Protein AF-A0A7C8DLQ2-F1 (afdb_monomer_lite)

Radius of gyration: 14.31 Å; chains: 1; bounding box: 36×26×44 Å

Foldseek 3Di:
DPCLCPVLLVVVLVVVLVCLVVQCCPDPPLHNDPLLSVLLVVLQCQQPVVCSVPVCSLVVLVVVLVVCVVCVVVDDDHSSPNSSSNNSVSSNVSVVVSVCVVPPD

Secondary structure (DSSP, 8-state):
---TT-HHHHHHHHHHHHHGGGGGGPPTTTTT-HHHHHHHHHHHHHHHTGGGT-GGGHHHHHHHHHHHHHHHTTS---HHHHHHHHHHHHHHHHHHHHHHHHHT-

Sequence (105 aa):
MPRLFDWDLGTPFVGLVVASVLLHFAPEPAGGSTELIVGANVGMLLAFLPQLVFYVWFVPVILFWIFQSMYAWKHNFPAFRVGTWIGLGAVSGLFIGGLFAHFIL

Structure (mmCIF, N/CA/C/O backbone):
data_AF-A0A7C8DLQ2-F1
#
_entry.id   AF-A0A7C8DLQ2-F1
#
loop_
_atom_site.group_PDB
_atom_site.id
_atom_site.type_symbol
_atom_site.label_atom_id
_atom_site.label_alt_id
_atom_site.label_comp_id
_atom_site.label_asym_id
_at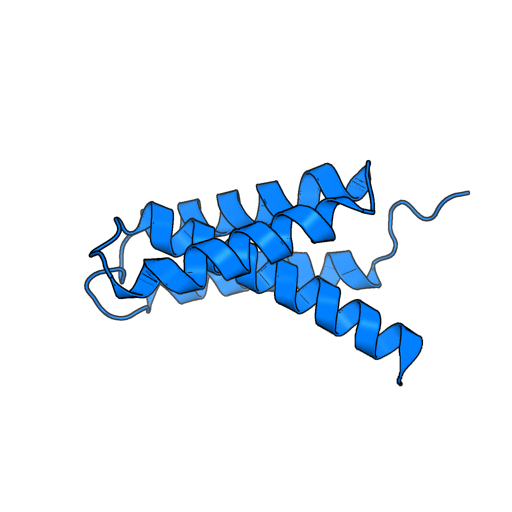om_site.label_entity_id
_atom_site.label_seq_id
_atom_site.pdbx_PDB_ins_code
_atom_site.Cartn_x
_atom_site.Cartn_y
_atom_site.Cartn_z
_atom_site.occupancy
_atom_site.B_iso_or_equiv
_atom_site.auth_seq_id
_atom_site.auth_comp_id
_atom_site.auth_asym_id
_atom_site.auth_atom_id
_atom_site.pdbx_PDB_model_num
ATOM 1 N N . MET A 1 1 ? 10.434 -7.530 -25.142 1.00 35.41 1 MET A N 1
ATOM 2 C CA . MET A 1 1 ? 9.065 -7.370 -24.601 1.00 35.41 1 MET A CA 1
ATOM 3 C C . MET A 1 1 ? 9.200 -6.724 -23.233 1.00 35.41 1 MET A C 1
ATOM 5 O O . MET A 1 1 ? 10.035 -7.217 -22.480 1.00 35.41 1 MET A O 1
ATOM 9 N N . PRO A 1 2 ? 8.499 -5.621 -22.921 1.00 41.09 2 PRO A N 1
ATOM 10 C CA . PRO A 1 2 ? 8.563 -5.056 -21.580 1.00 41.09 2 PRO A CA 1
ATOM 11 C C . PRO A 1 2 ? 7.974 -6.094 -20.623 1.00 41.09 2 PRO A C 1
ATOM 13 O O . PRO A 1 2 ? 6.896 -6.632 -20.884 1.00 41.09 2 PRO A O 1
ATOM 16 N N . ARG A 1 3 ? 8.726 -6.452 -19.580 1.00 51.19 3 ARG A N 1
ATOM 17 C CA . ARG A 1 3 ? 8.336 -7.455 -18.589 1.00 51.19 3 ARG A CA 1
ATOM 18 C C . ARG A 1 3 ? 7.220 -6.878 -17.715 1.00 51.19 3 ARG A C 1
ATOM 20 O O . ARG A 1 3 ? 7.447 -6.396 -16.621 1.00 51.19 3 ARG A O 1
ATOM 27 N N . LEU A 1 4 ? 5.988 -6.931 -18.214 1.00 49.47 4 LEU A N 1
ATOM 28 C CA . LEU A 1 4 ? 4.766 -6.586 -17.470 1.00 49.47 4 LEU A CA 1
ATOM 29 C C . LEU A 1 4 ? 4.497 -7.532 -16.281 1.00 49.47 4 LEU A C 1
ATOM 31 O O . LEU A 1 4 ? 3.529 -7.348 -15.552 1.00 49.47 4 LEU A O 1
ATOM 35 N N . PHE A 1 5 ? 5.344 -8.547 -16.102 1.00 50.06 5 PHE A N 1
ATOM 36 C CA . PHE A 1 5 ? 5.229 -9.590 -15.095 1.00 50.06 5 PHE A CA 1
ATOM 37 C C . PHE A 1 5 ? 6.611 -9.904 -14.501 1.00 50.06 5 PHE A C 1
ATOM 39 O O . PHE A 1 5 ? 7.063 -11.049 -14.507 1.00 50.06 5 PHE A O 1
ATOM 46 N N . ASP A 1 6 ? 7.328 -8.880 -14.037 1.00 58.19 6 ASP A N 1
ATOM 47 C CA . ASP A 1 6 ? 8.439 -9.119 -13.116 1.00 58.19 6 ASP A CA 1
ATOM 48 C C . ASP A 1 6 ? 7.825 -9.613 -11.798 1.00 58.19 6 ASP A C 1
ATOM 50 O O . ASP A 1 6 ? 7.265 -8.853 -11.004 1.00 58.19 6 ASP A O 1
ATOM 54 N N . TRP A 1 7 ? 7.856 -10.937 -11.618 1.00 60.47 7 TRP A N 1
ATOM 55 C CA . TRP A 1 7 ? 7.339 -11.618 -10.432 1.00 60.47 7 TRP A CA 1
ATOM 56 C C . TRP A 1 7 ? 7.934 -11.046 -9.141 1.00 60.47 7 TRP A C 1
ATOM 58 O O . TRP A 1 7 ? 7.261 -11.093 -8.122 1.00 60.47 7 TRP A O 1
ATOM 68 N N . ASP A 1 8 ? 9.107 -10.413 -9.201 1.00 69.38 8 ASP A N 1
ATOM 69 C CA . ASP A 1 8 ? 9.825 -9.806 -8.077 1.00 69.38 8 ASP A CA 1
ATOM 70 C C . ASP A 1 8 ? 8.979 -8.866 -7.200 1.00 69.38 8 ASP A C 1
ATOM 72 O O . ASP A 1 8 ? 9.162 -8.852 -5.984 1.00 69.38 8 ASP A O 1
ATOM 76 N N . LEU A 1 9 ? 8.020 -8.120 -7.769 1.00 71.12 9 LEU A N 1
ATOM 77 C CA . LEU A 1 9 ? 7.075 -7.304 -6.985 1.00 71.12 9 LEU A CA 1
ATOM 78 C C . LEU A 1 9 ? 5.695 -7.950 -6.804 1.00 71.12 9 LEU A C 1
ATOM 80 O O . LEU A 1 9 ? 4.995 -7.649 -5.835 1.00 71.12 9 LEU A O 1
ATOM 84 N N . GLY A 1 10 ? 5.299 -8.845 -7.709 1.00 78.25 10 GLY A N 1
ATOM 85 C CA . GLY A 1 10 ? 4.003 -9.521 -7.659 1.00 78.25 10 GLY A CA 1
ATOM 86 C C . GLY A 1 10 ? 3.891 -10.514 -6.500 1.00 78.25 10 GLY A C 1
ATOM 87 O O . GLY A 1 10 ? 2.892 -10.502 -5.780 1.00 78.25 10 GLY A O 1
ATOM 88 N N . THR A 1 11 ? 4.914 -11.343 -6.268 1.00 82.44 11 THR A N 1
ATOM 89 C CA . THR A 1 11 ? 4.937 -12.298 -5.142 1.00 82.44 11 THR A CA 1
ATOM 90 C C . THR A 1 11 ? 4.822 -11.619 -3.779 1.00 82.44 11 THR A C 1
ATOM 92 O O . THR A 1 11 ? 3.946 -12.022 -3.007 1.00 82.44 11 THR A O 1
ATOM 95 N N . PRO A 1 12 ? 5.629 -10.592 -3.444 1.00 84.75 12 PRO A N 1
ATOM 96 C CA . PRO A 1 12 ? 5.488 -9.920 -2.158 1.00 84.75 12 PRO A CA 1
ATOM 97 C C . PRO A 1 12 ? 4.156 -9.169 -2.044 1.00 84.75 12 PRO A C 1
ATOM 99 O O . PRO A 1 12 ? 3.594 -9.126 -0.954 1.00 84.75 12 PRO A O 1
ATOM 102 N N . PHE A 1 13 ? 3.585 -8.660 -3.144 1.00 86.62 13 PHE A N 1
ATOM 103 C CA . PHE A 1 13 ? 2.262 -8.029 -3.120 1.00 86.62 13 PHE A CA 1
ATOM 104 C C . PHE A 1 13 ? 1.154 -9.026 -2.760 1.00 86.62 13 PHE A C 1
ATOM 106 O O . PHE A 1 13 ? 0.338 -8.755 -1.880 1.00 86.62 13 PHE A O 1
ATOM 113 N N . VAL A 1 14 ? 1.148 -10.210 -3.380 1.00 87.12 14 VAL A N 1
ATOM 114 C CA . VAL A 1 14 ? 0.216 -11.290 -3.013 1.00 87.12 14 VAL A CA 1
ATOM 115 C C . VAL A 1 14 ? 0.427 -11.706 -1.556 1.00 87.12 14 VAL A C 1
ATOM 117 O O . VAL A 1 14 ? -0.545 -11.896 -0.826 1.00 87.12 14 VAL A O 1
ATOM 120 N N . GLY A 1 15 ? 1.682 -11.769 -1.103 1.00 87.56 15 GLY A N 1
ATOM 121 C CA . GLY A 1 15 ? 2.020 -11.993 0.303 1.00 87.56 15 GLY A CA 1
ATOM 122 C C . GLY A 1 15 ? 1.389 -10.956 1.238 1.00 87.56 15 GLY A C 1
ATOM 123 O O . GLY A 1 15 ? 0.807 -11.333 2.252 1.00 87.56 15 GLY A O 1
ATOM 124 N N . LEU A 1 16 ? 1.426 -9.669 0.879 1.00 88.06 16 LEU A N 1
ATOM 125 C CA . LEU A 1 16 ? 0.780 -8.593 1.640 1.00 88.06 16 LEU A CA 1
ATOM 126 C C . LEU A 1 16 ? -0.749 -8.705 1.642 1.00 88.06 16 LEU A C 1
ATOM 1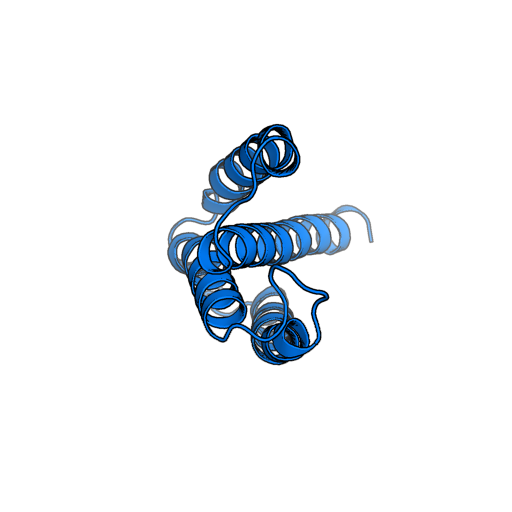28 O O . LEU A 1 16 ? -1.370 -8.488 2.681 1.00 88.06 16 LEU A O 1
ATOM 132 N N . VAL A 1 17 ? -1.363 -9.085 0.519 1.00 88.06 17 VAL A N 1
ATOM 133 C CA . VAL A 1 17 ? -2.814 -9.331 0.442 1.00 88.06 17 VAL A CA 1
ATOM 134 C C . VAL A 1 17 ? -3.223 -10.454 1.393 1.00 88.06 17 VAL A C 1
ATOM 136 O O . VAL A 1 17 ? -4.169 -10.286 2.162 1.00 88.06 17 VAL A O 1
ATOM 139 N N . VAL A 1 18 ? -2.480 -11.563 1.424 1.00 88.69 18 VAL A N 1
ATOM 140 C CA . VAL A 1 18 ? -2.738 -12.662 2.370 1.00 88.69 18 VAL A CA 1
ATOM 141 C C . VAL A 1 18 ? -2.483 -12.211 3.812 1.00 88.69 18 VAL A C 1
ATOM 143 O O . VAL A 1 18 ? -3.310 -12.453 4.691 1.00 88.69 18 VAL A O 1
ATOM 146 N N . ALA A 1 19 ? -1.385 -11.495 4.060 1.00 87.38 19 ALA A N 1
ATOM 147 C CA . ALA A 1 19 ? -1.048 -10.970 5.381 1.00 87.38 19 ALA A CA 1
ATOM 148 C C . ALA A 1 19 ? -2.064 -9.936 5.889 1.00 87.38 19 ALA A C 1
ATOM 150 O O . ALA A 1 19 ? -2.222 -9.793 7.099 1.00 87.38 19 ALA A O 1
ATOM 151 N N . SER A 1 20 ? -2.805 -9.257 5.005 1.00 84.81 20 SER A N 1
ATOM 152 C CA . SER A 1 20 ? -3.847 -8.301 5.400 1.00 84.81 20 SER A CA 1
ATOM 153 C C . SER A 1 20 ? -4.947 -8.935 6.252 1.00 84.81 20 SER A C 1
ATOM 155 O O . SER A 1 20 ? -5.547 -8.249 7.073 1.00 84.81 20 SER A O 1
ATOM 157 N N . VAL A 1 21 ? -5.163 -10.251 6.144 1.00 83.75 21 VAL A N 1
ATOM 158 C CA . VAL A 1 21 ? -6.102 -10.996 6.999 1.00 83.75 21 VAL A CA 1
ATOM 159 C C . VAL A 1 21 ? -5.674 -10.951 8.470 1.00 83.75 21 VAL A C 1
ATOM 161 O O . VAL A 1 21 ? -6.525 -10.916 9.357 1.00 83.75 21 VAL A O 1
ATOM 164 N N . LEU A 1 22 ? -4.368 -10.860 8.751 1.00 83.88 22 LEU A N 1
ATOM 165 C CA . LEU A 1 22 ? -3.846 -10.732 10.116 1.00 83.88 22 LEU A CA 1
ATOM 166 C C . LEU A 1 22 ? -4.248 -9.410 10.778 1.00 83.88 22 LEU A C 1
ATOM 168 O O . LEU A 1 22 ? -4.255 -9.334 12.005 1.00 83.88 22 LEU A O 1
ATOM 172 N N . LEU A 1 23 ? -4.649 -8.395 10.001 1.00 81.94 23 LEU A N 1
ATOM 173 C CA . LEU A 1 23 ? -5.189 -7.148 10.548 1.00 81.94 23 LEU A CA 1
ATOM 174 C C . LEU A 1 23 ? -6.488 -7.377 11.330 1.00 81.94 23 LEU A C 1
ATOM 176 O O . LEU A 1 23 ? -6.841 -6.541 12.154 1.00 81.94 23 LEU A O 1
ATOM 180 N N . HIS A 1 24 ? -7.163 -8.518 11.156 1.00 78.12 24 HIS A N 1
ATOM 181 C CA . HIS A 1 24 ? -8.281 -8.899 12.020 1.00 78.12 24 HIS A CA 1
ATOM 182 C C . HIS A 1 24 ? -7.885 -8.950 13.506 1.00 78.12 24 HIS A C 1
ATOM 184 O O . HIS A 1 24 ? -8.680 -8.576 14.364 1.00 78.12 24 HIS A O 1
ATOM 190 N N . PHE A 1 25 ? -6.642 -9.346 13.801 1.00 80.19 25 PHE A N 1
ATOM 191 C CA . PHE A 1 25 ? -6.087 -9.420 15.156 1.00 80.19 25 PHE A CA 1
ATOM 192 C C . PHE A 1 25 ? -5.478 -8.098 15.645 1.00 80.19 25 PHE A C 1
ATOM 194 O O . PHE A 1 25 ? -4.823 -8.075 16.688 1.00 80.19 25 PHE A O 1
ATOM 201 N N . ALA A 1 26 ? -5.640 -6.999 14.901 1.00 78.12 26 ALA A N 1
ATOM 202 C CA . ALA A 1 26 ? -5.186 -5.692 15.358 1.00 78.12 26 ALA A CA 1
ATOM 203 C C . ALA A 1 26 ? -5.895 -5.291 16.673 1.00 78.12 26 ALA A C 1
ATOM 205 O O . ALA A 1 26 ? -7.027 -5.712 16.908 1.00 78.12 26 ALA A O 1
ATOM 206 N N . PRO A 1 27 ? -5.256 -4.490 17.543 1.00 71.19 27 PRO A N 1
ATOM 207 C CA . PRO A 1 27 ? -5.875 -4.008 18.776 1.00 71.19 27 PRO A CA 1
ATOM 208 C C . PRO A 1 27 ? -7.024 -3.018 18.509 1.00 71.19 27 PRO A C 1
ATOM 210 O O . PRO A 1 27 ? -7.014 -2.261 17.531 1.00 71.19 27 PRO A O 1
ATOM 213 N N . GLU A 1 28 ? -8.024 -3.003 19.394 1.00 64.38 28 GLU A N 1
ATOM 214 C CA . GLU A 1 28 ? -9.091 -1.992 19.402 1.00 64.38 28 GLU A CA 1
ATOM 215 C C . GLU A 1 28 ? -8.499 -0.574 19.546 1.00 64.38 28 GLU A C 1
ATOM 217 O O . GLU A 1 28 ? -7.478 -0.409 20.221 1.00 64.38 28 GLU A O 1
ATOM 222 N N . PRO A 1 29 ? -9.084 0.467 18.916 1.00 65.12 29 PRO A N 1
ATOM 223 C CA . PRO A 1 29 ? -10.435 0.547 18.334 1.00 65.12 29 PRO A CA 1
ATOM 224 C C . PRO A 1 29 ? -10.547 0.194 16.837 1.00 65.12 29 PRO A C 1
ATOM 226 O O . PRO A 1 29 ? -11.647 0.209 16.293 1.00 65.12 29 PRO A O 1
ATOM 229 N N . ALA A 1 30 ? -9.434 -0.095 16.153 1.00 62.81 30 ALA A N 1
ATOM 230 C CA . ALA A 1 30 ? -9.435 -0.482 14.733 1.00 62.81 30 ALA A CA 1
ATOM 231 C C . ALA A 1 30 ? -9.515 -2.010 14.521 1.00 62.81 30 ALA A C 1
ATOM 233 O O . ALA A 1 30 ? -9.870 -2.465 13.433 1.00 62.81 30 ALA A O 1
ATOM 234 N N . GLY A 1 31 ? -9.182 -2.778 15.561 1.00 59.69 31 GLY A N 1
ATOM 235 C CA . GLY A 1 31 ? -9.224 -4.237 15.620 1.00 59.69 31 GLY A CA 1
ATOM 236 C C . GLY A 1 31 ? -10.587 -4.872 15.372 1.00 59.69 31 GLY A C 1
ATOM 237 O O . GLY A 1 31 ? -11.620 -4.274 15.655 1.00 59.69 31 GLY A O 1
ATOM 238 N N . GLY A 1 32 ? -10.597 -6.093 14.828 1.00 64.81 32 GLY A N 1
ATOM 239 C CA . GLY A 1 32 ? -11.808 -6.900 14.621 1.00 64.81 32 GLY A CA 1
ATOM 240 C C . GLY A 1 32 ? -12.736 -6.446 13.486 1.00 64.81 32 GLY A C 1
ATOM 241 O O . GLY A 1 32 ? -13.558 -7.236 13.021 1.00 64.81 32 GLY A O 1
ATOM 242 N N . SER A 1 33 ? -12.594 -5.218 12.979 1.00 72.06 33 SER A N 1
ATOM 243 C CA . SER A 1 33 ? -13.440 -4.700 11.903 1.00 72.06 33 SER A CA 1
ATOM 244 C C . SER A 1 33 ? -12.987 -5.195 10.530 1.00 72.06 33 SER A C 1
ATOM 246 O O . SER A 1 33 ? -11.874 -4.914 10.079 1.00 72.06 33 SER A O 1
ATOM 248 N N . THR A 1 34 ? -13.882 -5.868 9.804 1.00 80.44 34 THR A N 1
ATOM 249 C CA . THR A 1 34 ? -13.686 -6.220 8.387 1.00 80.44 34 THR A CA 1
ATOM 250 C C . THR A 1 34 ? -13.378 -4.985 7.532 1.00 80.44 34 THR A C 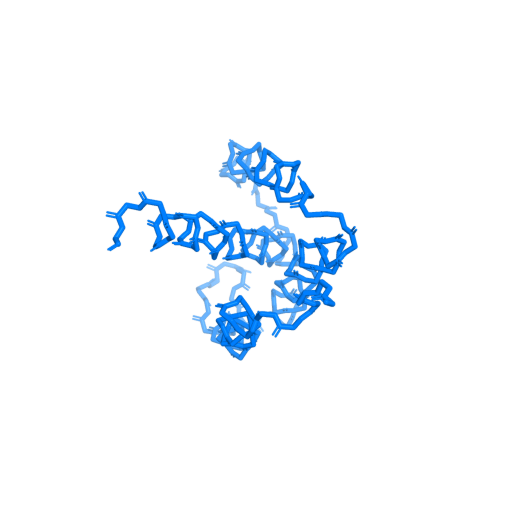1
ATOM 252 O O . THR A 1 34 ? -12.666 -5.087 6.534 1.00 80.44 34 THR A O 1
ATOM 255 N N . GLU A 1 35 ? -13.830 -3.795 7.945 1.00 83.81 35 GLU A N 1
ATOM 256 C CA . GLU A 1 35 ? -13.526 -2.534 7.263 1.00 83.81 35 GLU A CA 1
ATOM 257 C C . GLU A 1 35 ? -12.027 -2.221 7.237 1.00 83.81 35 GLU A C 1
ATOM 259 O O . GLU A 1 35 ? -11.558 -1.622 6.272 1.00 83.81 35 GLU A O 1
ATOM 264 N N . LEU A 1 36 ? -11.263 -2.649 8.250 1.00 85.88 36 LEU A N 1
ATOM 265 C CA . LEU A 1 36 ? -9.810 -2.474 8.294 1.00 85.88 36 LEU A CA 1
ATOM 266 C C . LEU A 1 36 ? -9.129 -3.269 7.172 1.00 85.88 36 LEU A C 1
ATOM 268 O O . LEU A 1 36 ? -8.276 -2.743 6.459 1.00 85.88 36 LEU A O 1
ATOM 272 N N . ILE A 1 37 ? -9.549 -4.521 6.980 1.00 88.00 37 ILE A N 1
ATOM 273 C CA . ILE A 1 37 ? -9.023 -5.419 5.942 1.00 88.00 37 ILE A CA 1
ATOM 274 C C . ILE A 1 37 ? -9.435 -4.916 4.558 1.00 88.00 37 ILE A C 1
ATOM 276 O O . ILE A 1 37 ? -8.614 -4.864 3.642 1.00 88.00 37 ILE A O 1
ATOM 280 N N . VAL A 1 38 ? -10.698 -4.513 4.398 1.00 89.31 38 VAL A N 1
ATOM 281 C CA . VAL A 1 38 ? -11.202 -3.961 3.133 1.00 89.31 38 VAL A CA 1
ATOM 282 C C . VAL A 1 38 ? -10.471 -2.663 2.796 1.00 89.31 38 VAL A C 1
ATOM 284 O O . VAL A 1 38 ? -9.997 -2.512 1.673 1.00 89.31 38 VAL A O 1
ATOM 287 N N . GLY A 1 39 ? -10.293 -1.764 3.767 1.00 89.94 39 GLY A N 1
ATOM 288 C CA . GLY A 1 39 ? -9.510 -0.541 3.605 1.00 89.94 39 GLY A CA 1
ATOM 289 C C . GLY A 1 39 ? -8.072 -0.834 3.191 1.00 89.94 39 GLY A C 1
ATOM 290 O O . GLY A 1 39 ? -7.583 -0.254 2.225 1.00 89.94 39 GLY A O 1
ATOM 291 N N . ALA A 1 40 ? -7.411 -1.789 3.852 1.00 90.69 40 ALA A N 1
ATOM 292 C CA . ALA A 1 40 ? -6.050 -2.194 3.508 1.00 90.69 40 ALA A CA 1
ATOM 293 C C . ALA A 1 40 ? -5.948 -2.706 2.075 1.00 90.69 40 ALA A C 1
ATOM 295 O O . ALA A 1 40 ? -5.105 -2.227 1.320 1.00 90.69 40 ALA A O 1
ATOM 296 N N . ASN A 1 41 ? -6.842 -3.600 1.659 1.00 91.50 41 ASN A N 1
ATOM 297 C CA . ASN A 1 41 ? -6.852 -4.105 0.288 1.00 91.50 41 ASN A CA 1
ATOM 298 C C . ASN A 1 41 ? -7.142 -3.004 -0.739 1.00 91.50 41 ASN A C 1
ATOM 300 O O . ASN A 1 41 ? -6.463 -2.936 -1.761 1.00 91.50 41 ASN A O 1
ATOM 304 N N . VAL A 1 42 ? -8.071 -2.088 -0.455 1.00 93.00 42 VAL A N 1
ATOM 305 C CA . VAL A 1 42 ? -8.340 -0.927 -1.319 1.00 93.00 42 VAL A CA 1
ATOM 306 C C . VAL A 1 42 ? -7.108 -0.025 -1.432 1.00 93.00 42 VAL A C 1
ATOM 308 O O . VAL A 1 42 ? -6.738 0.361 -2.539 1.00 93.00 42 VAL A O 1
ATOM 311 N N . GLY A 1 43 ? -6.434 0.275 -0.318 1.00 91.44 43 GLY A N 1
ATOM 312 C CA . GLY A 1 43 ? -5.196 1.058 -0.310 1.00 91.44 43 GLY A CA 1
ATOM 313 C C . GLY A 1 43 ? -4.076 0.388 -1.102 1.00 91.44 43 GLY A C 1
ATOM 314 O O . GLY A 1 43 ? -3.415 1.041 -1.909 1.00 91.44 43 GLY A O 1
ATOM 315 N N . MET A 1 44 ? -3.912 -0.926 -0.938 1.00 92.75 44 MET A N 1
ATOM 316 C CA . MET A 1 44 ? -2.931 -1.714 -1.685 1.00 92.75 44 MET A CA 1
ATOM 317 C C . MET A 1 44 ? -3.219 -1.707 -3.191 1.00 92.75 44 MET A C 1
ATOM 319 O O . MET A 1 44 ? -2.314 -1.457 -3.983 1.00 92.75 44 MET A O 1
ATOM 323 N N . LEU A 1 45 ? -4.472 -1.921 -3.603 1.00 91.69 45 LEU A N 1
ATOM 324 C CA . LEU A 1 45 ? -4.865 -1.912 -5.017 1.00 91.69 45 LEU A CA 1
ATOM 325 C C . LEU A 1 45 ? -4.717 -0.525 -5.652 1.00 91.69 45 LEU A C 1
ATOM 327 O O . LEU A 1 45 ? -4.244 -0.427 -6.781 1.00 91.69 45 LEU A O 1
ATOM 331 N N . LEU A 1 46 ? -5.063 0.548 -4.935 1.00 91.38 46 LEU A N 1
ATOM 332 C CA . LEU A 1 46 ? -4.874 1.926 -5.408 1.00 91.38 46 LEU A CA 1
ATOM 333 C C . LEU A 1 46 ? -3.397 2.288 -5.592 1.00 91.38 46 LEU A C 1
ATOM 335 O O . LEU A 1 46 ? -3.054 3.041 -6.504 1.00 91.38 46 LEU A O 1
ATOM 339 N N . ALA A 1 47 ? -2.521 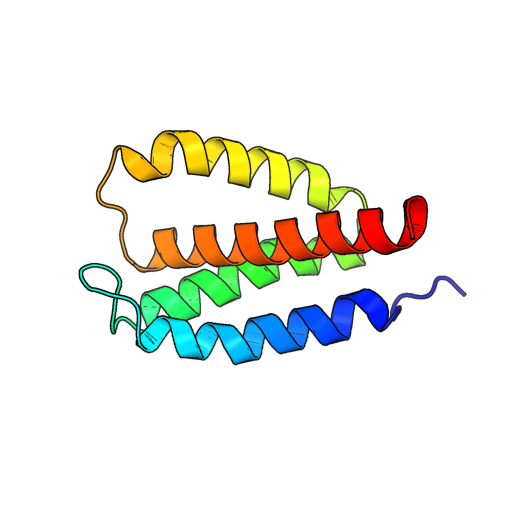1.758 -4.738 1.00 88.88 47 ALA A N 1
ATOM 340 C CA . ALA A 1 47 ? -1.084 1.937 -4.883 1.00 88.88 47 ALA A CA 1
ATOM 341 C C . ALA A 1 47 ? -0.500 1.080 -6.015 1.00 88.88 47 ALA A C 1
ATOM 343 O O . ALA A 1 47 ? 0.360 1.549 -6.755 1.00 88.88 47 ALA A O 1
ATOM 344 N N . PHE A 1 48 ? -0.957 -0.166 -6.161 1.00 87.31 48 PHE A N 1
ATOM 345 C CA . PHE A 1 48 ? -0.331 -1.150 -7.043 1.00 87.31 48 PHE A CA 1
ATOM 346 C C . PHE A 1 48 ? -0.889 -1.160 -8.473 1.00 87.31 48 PHE A C 1
ATOM 348 O O . PHE A 1 48 ? -0.124 -1.304 -9.417 1.00 87.31 48 PHE A O 1
ATOM 355 N N . LEU A 1 49 ? -2.199 -0.990 -8.687 1.00 88.69 49 LEU A N 1
ATOM 356 C CA . LEU A 1 49 ? -2.782 -1.106 -10.033 1.00 88.69 49 LEU A CA 1
ATOM 357 C C . LEU A 1 49 ? -2.294 -0.023 -11.006 1.00 88.69 49 LEU A C 1
ATOM 359 O O . LEU A 1 49 ? -1.874 -0.381 -12.108 1.00 88.69 49 LEU A O 1
ATOM 363 N N . PRO A 1 50 ? -2.292 1.280 -10.653 1.00 86.81 50 PRO A N 1
ATOM 364 C CA . PRO A 1 50 ? -1.837 2.305 -11.588 1.00 86.81 50 PRO A CA 1
ATOM 365 C C . PRO A 1 50 ? -0.329 2.207 -11.863 1.00 86.81 50 PRO A C 1
ATOM 367 O O . PRO A 1 50 ? 0.114 2.596 -12.941 1.00 86.81 50 PRO A O 1
ATOM 370 N N . GLN A 1 51 ? 0.441 1.609 -10.945 1.00 83.12 51 GLN A N 1
ATOM 371 C CA . GLN A 1 51 ? 1.868 1.320 -11.119 1.00 83.12 51 GLN A CA 1
ATOM 372 C C . GLN A 1 51 ? 2.136 0.428 -12.340 1.00 83.12 51 GLN A C 1
ATOM 374 O O . GLN A 1 51 ? 3.123 0.640 -13.041 1.00 83.12 51 GLN A O 1
ATOM 379 N N . LEU A 1 52 ? 1.259 -0.548 -12.614 1.00 82.31 52 LEU A N 1
ATOM 380 C CA . LEU A 1 52 ? 1.427 -1.501 -13.721 1.00 82.31 52 LEU A CA 1
ATOM 381 C C . LEU A 1 52 ? 1.457 -0.811 -15.092 1.00 82.31 52 LEU A C 1
ATOM 383 O O . LEU A 1 52 ? 2.059 -1.326 -16.031 1.00 82.31 52 LEU A O 1
ATOM 387 N N . VAL A 1 53 ? 0.807 0.350 -15.204 1.00 84.31 53 VAL A N 1
ATOM 388 C CA . VAL A 1 53 ? 0.730 1.144 -16.439 1.00 84.31 53 VAL A CA 1
ATOM 389 C C . VAL A 1 53 ? 1.638 2.376 -16.369 1.00 84.31 53 VAL A C 1
ATOM 391 O O . VAL A 1 53 ? 2.188 2.799 -17.384 1.00 84.31 53 VAL A O 1
ATOM 394 N N . PHE A 1 54 ? 1.829 2.945 -15.177 1.00 85.81 54 PHE A N 1
ATOM 395 C CA . PHE A 1 54 ? 2.627 4.143 -14.943 1.00 85.81 54 PHE A CA 1
ATOM 396 C C . PHE A 1 54 ? 3.599 3.929 -13.779 1.00 85.81 54 PHE A C 1
ATOM 398 O O . PHE A 1 54 ? 3.284 4.197 -12.622 1.00 85.81 54 PHE A O 1
ATOM 405 N N . TYR A 1 55 ? 4.817 3.482 -14.093 1.00 77.94 55 TYR A N 1
ATOM 406 C CA . TYR A 1 55 ? 5.789 3.064 -13.078 1.00 77.94 55 TYR A CA 1
ATOM 407 C C . TYR A 1 55 ? 6.195 4.165 -12.088 1.00 77.94 55 TYR A C 1
ATOM 409 O O . TYR A 1 55 ? 6.701 3.830 -11.031 1.00 77.94 55 TYR A O 1
ATOM 417 N N . VAL A 1 56 ? 6.007 5.457 -12.402 1.00 86.69 56 VAL A N 1
ATOM 418 C CA . VAL A 1 56 ? 6.336 6.595 -11.513 1.00 86.69 56 VAL A CA 1
ATOM 419 C C . VAL A 1 56 ? 5.249 6.817 -10.448 1.00 86.69 56 VAL A C 1
ATOM 421 O O . VAL A 1 56 ? 5.430 7.614 -9.530 1.00 86.69 56 VAL A O 1
ATOM 424 N N . TRP A 1 57 ? 4.125 6.095 -10.524 1.00 88.94 57 TRP A N 1
ATOM 425 C CA . TRP A 1 57 ? 2.989 6.224 -9.606 1.00 88.94 57 TRP A CA 1
ATOM 426 C C . TRP A 1 57 ? 3.343 6.003 -8.128 1.00 88.94 57 TRP A C 1
ATOM 428 O O . TRP A 1 57 ? 2.726 6.611 -7.254 1.00 88.94 57 TRP A O 1
ATOM 438 N N . PHE A 1 58 ? 4.378 5.221 -7.819 1.00 85.62 58 PHE A N 1
ATOM 439 C CA . PHE A 1 58 ? 4.842 5.060 -6.438 1.00 85.62 58 PHE A CA 1
ATOM 440 C C . PHE A 1 58 ? 5.262 6.387 -5.793 1.00 85.62 58 PHE A C 1
ATOM 442 O O . PHE A 1 58 ? 5.118 6.533 -4.585 1.00 85.62 58 PHE A O 1
ATOM 449 N N . VAL A 1 59 ? 5.740 7.376 -6.560 1.00 90.00 59 VAL A N 1
ATOM 450 C CA . VAL A 1 59 ? 6.174 8.675 -6.018 1.00 90.00 59 VAL A CA 1
ATOM 451 C C . VAL A 1 59 ? 5.012 9.424 -5.350 1.00 90.00 59 VAL A C 1
ATOM 453 O O . VAL A 1 59 ? 5.115 9.707 -4.153 1.00 90.00 59 VAL A O 1
ATOM 456 N N . PRO A 1 60 ? 3.891 9.734 -6.039 1.00 91.19 60 PRO A N 1
ATOM 457 C CA . PRO A 1 60 ? 2.754 10.380 -5.390 1.00 91.19 60 PRO A CA 1
ATOM 458 C C . PRO A 1 60 ? 2.139 9.515 -4.287 1.00 91.19 60 PRO A C 1
ATOM 460 O O . PRO A 1 60 ? 1.714 10.067 -3.275 1.00 91.19 60 PRO A O 1
ATOM 463 N N . VAL A 1 61 ? 2.134 8.185 -4.428 1.00 91.69 61 VAL A N 1
ATOM 464 C CA . VAL A 1 61 ? 1.644 7.267 -3.385 1.00 91.69 61 VAL A CA 1
ATOM 465 C C . VAL A 1 61 ? 2.461 7.399 -2.098 1.00 91.69 61 VAL A C 1
ATOM 467 O O . VAL A 1 61 ? 1.877 7.584 -1.031 1.00 91.69 61 VAL A O 1
ATOM 470 N N . ILE A 1 62 ? 3.793 7.368 -2.188 1.00 90.00 62 ILE A N 1
ATOM 471 C CA . ILE A 1 62 ? 4.689 7.506 -1.032 1.00 90.00 62 ILE A CA 1
ATOM 472 C C . ILE A 1 62 ? 4.544 8.892 -0.404 1.00 90.00 62 ILE A C 1
ATOM 474 O O . ILE A 1 62 ? 4.407 8.998 0.812 1.00 90.00 62 ILE A O 1
ATOM 478 N N . LEU A 1 63 ? 4.535 9.958 -1.210 1.00 91.56 63 LEU A N 1
ATOM 479 C CA . LEU A 1 63 ? 4.375 11.324 -0.703 1.00 91.56 63 LEU A CA 1
ATOM 480 C C . LEU A 1 63 ? 3.036 11.503 0.016 1.00 91.56 63 LEU A C 1
ATOM 482 O O . LEU A 1 63 ? 2.989 12.064 1.111 1.00 91.56 63 LEU A O 1
ATOM 486 N N . PHE A 1 64 ? 1.955 10.987 -0.571 1.00 89.62 64 PHE A N 1
ATOM 487 C CA . PHE A 1 64 ? 0.638 11.004 0.048 1.00 89.62 64 PHE A CA 1
ATOM 488 C C . PHE A 1 64 ? 0.614 10.185 1.337 1.00 89.62 64 PHE A C 1
ATOM 490 O O . PHE A 1 64 ? 0.060 10.639 2.335 1.00 89.62 64 PHE A O 1
ATOM 497 N N . TRP A 1 65 ? 1.238 9.007 1.353 1.00 91.69 65 TRP A N 1
ATOM 498 C CA . TRP A 1 65 ? 1.324 8.176 2.549 1.00 91.69 65 TRP A CA 1
ATOM 499 C C . TRP A 1 65 ? 2.104 8.866 3.676 1.00 91.69 65 TRP A C 1
ATOM 501 O O . TRP A 1 65 ? 1.613 8.910 4.802 1.00 91.69 65 TRP A O 1
ATOM 511 N N . ILE A 1 66 ? 3.256 9.481 3.382 1.00 89.25 66 ILE A N 1
ATOM 512 C CA . ILE A 1 66 ? 4.035 10.267 4.355 1.00 89.25 66 ILE A CA 1
ATOM 513 C C . ILE A 1 66 ? 3.200 11.430 4.889 1.00 89.25 66 ILE A C 1
ATOM 515 O O . ILE A 1 66 ? 3.125 11.626 6.102 1.00 89.25 66 ILE A O 1
ATOM 519 N N . PHE A 1 67 ? 2.531 12.170 4.001 1.00 88.25 67 PHE A N 1
ATOM 520 C CA . PHE A 1 67 ? 1.641 13.257 4.396 1.00 88.25 67 PHE A CA 1
ATOM 521 C C . PHE A 1 67 ? 0.548 12.749 5.340 1.00 88.25 67 PHE A C 1
ATOM 523 O O . PHE A 1 67 ? 0.383 13.291 6.427 1.00 88.25 67 PHE A O 1
ATOM 530 N N . GLN A 1 68 ? -0.145 11.662 4.990 1.00 85.38 68 GLN A N 1
ATOM 531 C CA . GLN A 1 68 ? -1.160 11.058 5.856 1.00 85.38 68 GLN A CA 1
ATOM 532 C C . GLN A 1 68 ? -0.575 10.629 7.206 1.00 85.38 68 GLN A C 1
ATOM 534 O O . GLN A 1 68 ? -1.195 10.902 8.228 1.00 85.38 68 GLN A O 1
ATOM 539 N N . SER A 1 69 ? 0.628 10.050 7.246 1.00 84.75 69 SER A N 1
ATOM 540 C CA . SER A 1 69 ? 1.309 9.656 8.490 1.00 84.75 69 SER A CA 1
ATOM 541 C C . SER A 1 69 ? 1.554 10.832 9.444 1.00 84.75 69 SER A C 1
ATOM 543 O O . SER A 1 69 ? 1.487 10.651 10.658 1.00 84.75 69 SER A O 1
ATOM 545 N N . MET A 1 70 ? 1.761 12.050 8.930 1.00 84.62 70 MET A N 1
ATOM 546 C CA . MET A 1 70 ? 1.920 13.251 9.766 1.00 84.62 70 MET A CA 1
ATOM 547 C C . MET A 1 70 ? 0.622 13.670 10.475 1.00 84.62 70 MET A C 1
ATOM 549 O O . MET A 1 70 ? 0.673 14.271 11.549 1.00 84.62 70 MET A O 1
ATOM 553 N N . TYR A 1 71 ? -0.542 13.361 9.896 1.00 76.62 71 TYR A N 1
ATOM 554 C CA . TYR A 1 71 ? -1.853 13.720 10.454 1.00 76.62 71 TYR A CA 1
ATOM 555 C C . TYR A 1 71 ? -2.587 12.535 11.091 1.00 76.62 71 TYR A C 1
ATOM 557 O O . TYR A 1 71 ? -3.492 12.757 11.898 1.00 76.62 71 TYR A O 1
ATOM 565 N N . ALA A 1 72 ? -2.175 11.301 10.776 1.00 71.50 72 ALA A N 1
ATOM 566 C CA . ALA A 1 72 ? -2.754 10.042 11.245 1.00 71.50 72 ALA A CA 1
ATOM 567 C C . ALA A 1 72 ? -2.866 9.990 12.775 1.00 71.50 72 ALA A C 1
ATOM 569 O O . ALA A 1 72 ? -3.875 9.552 13.315 1.00 71.50 72 ALA A O 1
ATOM 570 N N . TRP A 1 73 ? -1.857 10.513 13.473 1.00 67.81 73 TRP A N 1
ATOM 571 C CA . TRP A 1 73 ? -1.780 10.490 14.935 1.00 67.81 73 TRP A CA 1
ATOM 572 C C . TRP A 1 73 ? -2.663 11.534 15.635 1.00 67.81 73 TRP A C 1
ATOM 574 O O . TRP A 1 73 ? -2.830 11.494 16.850 1.00 67.81 73 TRP A O 1
ATOM 584 N N . LYS A 1 74 ? -3.214 12.501 14.889 1.00 69.19 74 LYS A N 1
ATOM 585 C CA . LYS A 1 74 ? -3.961 13.638 15.454 1.00 69.19 74 LYS A CA 1
ATOM 586 C C . LYS A 1 74 ? -5.473 13.422 15.522 1.00 69.19 74 LYS A C 1
ATOM 588 O O . LYS A 1 74 ? -6.150 14.236 16.140 1.00 69.19 74 LYS A O 1
ATOM 593 N N . HIS A 1 75 ? -6.012 12.392 14.871 1.00 66.31 75 HIS A N 1
ATOM 594 C CA . HIS A 1 75 ? -7.454 12.134 14.819 1.00 66.31 75 HIS A CA 1
ATOM 595 C C . HIS A 1 75 ? -7.755 10.644 15.011 1.00 66.31 75 HIS A C 1
ATOM 597 O O . HIS A 1 75 ? -7.046 9.789 14.487 1.00 66.31 75 HIS A O 1
ATOM 603 N N . ASN A 1 76 ? -8.868 10.341 15.685 1.00 67.94 76 ASN A N 1
ATOM 604 C CA . ASN A 1 76 ? -9.456 9.002 15.678 1.00 67.94 76 ASN A CA 1
ATOM 605 C C . ASN A 1 76 ? -10.077 8.742 14.301 1.00 67.94 76 ASN A C 1
ATOM 607 O O . ASN A 1 76 ? -11.195 9.172 14.015 1.00 67.94 76 ASN A O 1
ATOM 611 N N . PHE A 1 77 ? -9.318 8.093 13.421 1.00 71.62 77 PHE A N 1
ATOM 612 C CA . PHE A 1 77 ? -9.778 7.746 12.081 1.00 71.62 77 PHE A CA 1
ATOM 613 C C . PHE A 1 77 ? -10.637 6.470 12.089 1.00 71.62 77 PHE A C 1
ATOM 615 O O . PHE A 1 77 ? -10.358 5.554 12.862 1.00 71.62 77 PHE A O 1
ATOM 622 N N . PRO A 1 78 ? -11.661 6.376 11.217 1.00 82.12 78 PRO A N 1
ATOM 623 C CA . PRO A 1 78 ? -12.446 5.154 11.059 1.00 82.12 78 PRO A CA 1
ATOM 624 C C . PRO A 1 78 ? -11.560 3.996 10.585 1.00 82.12 78 PRO A C 1
ATOM 626 O O . PRO A 1 78 ? -10.601 4.217 9.837 1.00 82.12 78 PRO A O 1
ATOM 629 N N . ALA A 1 79 ? -11.917 2.767 10.973 1.00 82.38 79 ALA A N 1
ATOM 630 C CA . ALA A 1 79 ? -11.147 1.551 10.694 1.00 82.38 79 ALA A CA 1
ATOM 631 C C . ALA A 1 79 ? -10.788 1.406 9.205 1.00 82.38 79 ALA A C 1
ATOM 633 O O . ALA A 1 79 ? -9.642 1.112 8.877 1.00 82.38 79 ALA A O 1
ATOM 634 N N . PHE A 1 80 ? -11.713 1.738 8.297 1.00 84.25 80 PHE A N 1
ATOM 635 C CA . PHE A 1 80 ? -11.450 1.761 6.856 1.00 84.25 80 PHE A CA 1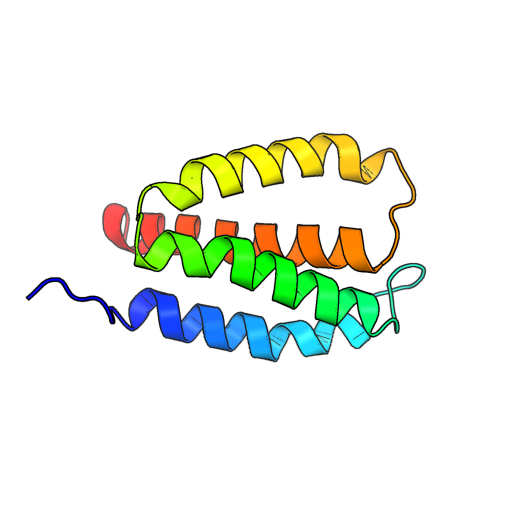
ATOM 636 C C . PHE A 1 80 ? -10.280 2.675 6.457 1.00 84.25 80 PHE A C 1
ATOM 638 O O . PHE A 1 80 ? -9.405 2.266 5.701 1.00 84.25 80 PHE A O 1
ATOM 645 N N . ARG A 1 81 ? -10.221 3.908 6.981 1.00 84.75 81 ARG A N 1
ATOM 646 C CA . ARG A 1 81 ? -9.149 4.866 6.646 1.00 84.75 81 ARG A CA 1
ATOM 647 C C . ARG A 1 81 ? -7.803 4.426 7.202 1.00 84.75 81 ARG A C 1
ATOM 649 O O . ARG A 1 81 ? -6.793 4.603 6.524 1.00 84.75 81 ARG A O 1
ATOM 656 N N . VAL A 1 82 ? -7.800 3.853 8.404 1.00 86.38 82 VAL A N 1
ATOM 657 C CA . VAL A 1 82 ? -6.599 3.241 8.989 1.00 86.38 82 VAL A CA 1
ATOM 658 C C . VAL A 1 82 ? -6.134 2.085 8.108 1.00 86.38 82 VAL A C 1
ATOM 660 O O . VAL A 1 82 ? -4.957 2.015 7.773 1.00 86.38 82 VAL A O 1
ATOM 663 N N . GLY A 1 83 ? -7.064 1.252 7.641 1.00 86.81 83 GLY A N 1
ATOM 664 C CA . GLY A 1 83 ? -6.797 0.170 6.700 1.00 86.81 83 GLY A CA 1
ATOM 665 C C . GLY A 1 83 ? -6.130 0.690 5.438 1.00 86.81 83 GLY A C 1
ATOM 666 O O . GLY A 1 83 ? -5.025 0.270 5.111 1.00 86.81 83 GLY A O 1
ATOM 667 N N . THR A 1 84 ? -6.740 1.668 4.769 1.00 89.06 84 THR A N 1
ATOM 668 C CA . THR A 1 84 ? -6.186 2.277 3.552 1.00 89.06 84 THR A CA 1
ATOM 669 C C . THR A 1 84 ? -4.788 2.839 3.785 1.00 89.06 84 THR A C 1
ATOM 671 O O . THR A 1 84 ? -3.906 2.635 2.955 1.00 89.06 84 THR A O 1
ATOM 674 N N . TRP A 1 85 ? -4.547 3.494 4.922 1.00 90.38 85 TRP A N 1
ATOM 675 C CA . TRP A 1 85 ? -3.220 3.989 5.289 1.00 90.38 85 TRP A CA 1
ATOM 676 C C . TRP A 1 85 ? -2.193 2.858 5.469 1.00 90.38 85 TRP A C 1
ATOM 678 O O . TRP A 1 85 ? -1.079 2.971 4.954 1.00 90.38 85 TRP A O 1
ATOM 688 N N . ILE A 1 86 ? -2.571 1.748 6.115 1.00 88.69 86 ILE A N 1
ATOM 689 C CA . ILE A 1 86 ? -1.723 0.550 6.244 1.00 88.69 86 ILE A CA 1
ATOM 690 C C . ILE A 1 86 ? -1.419 -0.040 4.864 1.00 88.69 86 ILE A C 1
ATOM 692 O O . ILE A 1 86 ? -0.263 -0.325 4.565 1.00 88.69 86 ILE A O 1
ATOM 696 N N . GLY A 1 87 ? -2.429 -0.184 4.003 1.00 90.50 87 GLY A N 1
ATOM 697 C CA . GLY A 1 87 ? -2.265 -0.737 2.658 1.00 90.50 87 GLY A CA 1
ATOM 698 C C . GLY A 1 87 ? -1.344 0.102 1.770 1.00 90.50 87 GLY A C 1
ATOM 699 O O . GLY A 1 87 ? -0.449 -0.435 1.116 1.00 90.50 87 GLY A O 1
ATOM 700 N N . LEU A 1 88 ? -1.507 1.429 1.799 1.00 91.75 88 LEU A N 1
ATOM 701 C CA . LEU A 1 88 ? -0.620 2.366 1.102 1.00 91.75 88 LEU A CA 1
ATOM 702 C C . LEU A 1 88 ? 0.821 2.275 1.628 1.00 91.75 88 LEU A C 1
ATOM 704 O O . LEU A 1 88 ? 1.765 2.283 0.836 1.00 91.75 88 LEU A O 1
ATOM 708 N N . GLY A 1 89 ? 0.998 2.151 2.946 1.00 91.38 89 GLY A N 1
ATOM 709 C CA . GLY A 1 89 ? 2.312 2.008 3.577 1.00 91.38 89 GLY A CA 1
ATOM 710 C C . GLY A 1 89 ? 2.999 0.689 3.249 1.00 91.38 89 GLY A C 1
ATOM 711 O O . GLY A 1 89 ? 4.188 0.677 2.942 1.00 91.38 89 GLY A O 1
ATOM 712 N N . ALA A 1 90 ? 2.251 -0.413 3.243 1.00 91.12 90 ALA A N 1
ATOM 713 C CA . ALA A 1 90 ? 2.768 -1.736 2.913 1.00 91.12 90 ALA A CA 1
ATOM 714 C C . ALA A 1 90 ? 3.325 -1.780 1.482 1.00 91.12 90 ALA A C 1
ATOM 716 O O . ALA A 1 90 ? 4.458 -2.209 1.264 1.00 91.12 90 ALA A O 1
ATOM 717 N N . VAL A 1 91 ? 2.567 -1.259 0.514 1.00 90.06 91 VAL A N 1
ATOM 718 C CA . VAL A 1 91 ? 3.000 -1.196 -0.889 1.00 90.06 91 VAL A CA 1
ATOM 719 C C . VAL A 1 91 ? 4.139 -0.187 -1.084 1.00 90.06 91 VAL A C 1
ATOM 721 O O . VAL A 1 91 ? 5.083 -0.466 -1.818 1.00 90.06 91 VAL A O 1
ATOM 724 N N . SER A 1 92 ? 4.122 0.942 -0.367 1.00 89.31 92 SER A N 1
ATOM 725 C CA . SER A 1 92 ? 5.242 1.897 -0.343 1.00 89.31 92 SER A CA 1
ATOM 726 C C . SER A 1 92 ? 6.542 1.249 0.146 1.00 89.31 92 SER A C 1
ATOM 728 O O . SER A 1 92 ? 7.586 1.404 -0.486 1.00 89.31 92 SER A O 1
ATOM 730 N N . GLY A 1 93 ? 6.482 0.485 1.240 1.00 87.12 93 GLY A N 1
ATOM 731 C CA . GLY A 1 93 ? 7.623 -0.261 1.772 1.00 87.12 93 GLY A CA 1
ATOM 732 C C . GLY A 1 93 ? 8.131 -1.329 0.804 1.00 87.12 93 GLY A C 1
ATOM 733 O O . GLY A 1 93 ? 9.339 -1.471 0.639 1.00 87.12 93 GLY A O 1
ATOM 734 N N . LEU A 1 94 ? 7.224 -2.019 0.108 1.00 88.56 94 LEU A N 1
ATOM 735 C CA . LEU A 1 94 ? 7.566 -2.994 -0.930 1.00 88.56 94 LEU A CA 1
ATOM 736 C C . LEU A 1 94 ? 8.343 -2.337 -2.081 1.00 88.56 94 LEU A C 1
ATOM 738 O O . LEU A 1 94 ? 9.373 -2.863 -2.497 1.00 88.56 94 LEU A O 1
ATOM 742 N N . PHE A 1 95 ? 7.919 -1.156 -2.543 1.00 84.81 95 PHE A N 1
ATOM 743 C CA . PHE A 1 95 ? 8.649 -0.411 -3.574 1.00 84.81 95 PHE A CA 1
ATOM 744 C C . PHE A 1 95 ? 10.025 0.055 -3.103 1.00 84.81 95 PHE A C 1
ATOM 746 O O . PHE A 1 95 ? 11.010 -0.143 -3.811 1.00 84.81 95 PHE A O 1
ATOM 753 N N . ILE A 1 96 ? 10.114 0.648 -1.910 1.00 85.75 96 ILE A N 1
ATOM 754 C CA . ILE A 1 96 ? 11.394 1.107 -1.353 1.00 85.75 96 ILE A CA 1
ATOM 755 C C . ILE A 1 96 ? 12.349 -0.079 -1.168 1.00 85.75 96 ILE A C 1
ATOM 757 O O . ILE A 1 96 ? 13.512 0.014 -1.552 1.00 85.75 96 ILE A O 1
ATOM 761 N N . GLY A 1 97 ? 11.860 -1.204 -0.640 1.00 83.56 97 GLY A N 1
ATOM 762 C CA . GLY A 1 97 ? 12.637 -2.431 -0.472 1.00 83.56 97 GLY A CA 1
ATOM 763 C C . GLY A 1 97 ? 13.108 -3.019 -1.802 1.00 83.56 97 GLY A C 1
ATOM 764 O O . GLY A 1 97 ? 14.272 -3.390 -1.916 1.00 83.56 97 GLY A O 1
ATOM 765 N N . GLY A 1 98 ? 12.247 -3.031 -2.824 1.00 82.12 98 GLY A N 1
ATOM 766 C CA . GLY A 1 98 ? 12.612 -3.457 -4.177 1.00 82.12 98 GLY A CA 1
ATOM 767 C C . GLY A 1 98 ? 13.693 -2.574 -4.806 1.00 82.12 98 GLY A C 1
ATOM 768 O O . GLY A 1 98 ? 14.651 -3.091 -5.376 1.00 82.12 98 GLY A O 1
ATOM 769 N N . LEU A 1 99 ? 13.599 -1.249 -4.643 1.00 81.75 99 LEU A N 1
ATOM 770 C CA . LEU A 1 99 ? 14.647 -0.320 -5.083 1.00 81.75 99 LEU A CA 1
ATOM 771 C C . LEU A 1 99 ? 15.969 -0.600 -4.360 1.00 81.75 99 LEU A C 1
ATOM 773 O O . LEU A 1 99 ? 17.016 -0.682 -4.994 1.00 81.75 99 LEU A O 1
ATOM 777 N N . PHE A 1 100 ? 15.929 -0.784 -3.041 1.00 78.50 100 PHE A N 1
ATOM 778 C CA . PHE A 1 100 ? 17.126 -1.058 -2.246 1.00 78.50 100 PHE A CA 1
ATOM 779 C C . PHE A 1 100 ? 17.792 -2.378 -2.655 1.00 78.50 100 PHE A C 1
ATOM 781 O O . PHE A 1 100 ? 19.004 -2.422 -2.848 1.00 78.50 100 PHE A O 1
ATOM 788 N N . ALA A 1 101 ? 16.998 -3.433 -2.854 1.00 80.50 101 ALA A N 1
ATOM 789 C CA . ALA A 1 101 ? 17.483 -4.738 -3.292 1.00 80.50 101 ALA A CA 1
ATOM 790 C C . ALA A 1 101 ? 18.093 -4.716 -4.699 1.00 80.50 101 ALA A C 1
ATOM 792 O O . ALA A 1 101 ? 18.949 -5.536 -4.988 1.00 80.50 101 ALA A O 1
ATOM 793 N N . HIS A 1 102 ? 17.658 -3.802 -5.568 1.00 74.81 102 HIS A N 1
ATOM 794 C CA . HIS A 1 102 ? 18.175 -3.702 -6.932 1.00 74.81 102 HIS A CA 1
ATOM 795 C C . HIS A 1 102 ? 19.41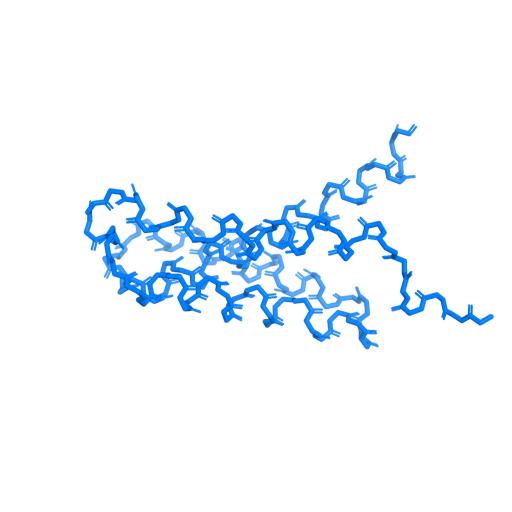1 -2.799 -7.057 1.00 74.81 102 HIS A C 1
ATOM 797 O O . HIS A 1 102 ? 20.246 -3.022 -7.930 1.00 74.81 102 HIS A O 1
ATOM 803 N N . PHE A 1 103 ? 19.508 -1.747 -6.235 1.00 75.88 103 PHE A N 1
ATOM 804 C CA . PHE A 1 103 ? 20.558 -0.729 -6.360 1.00 75.88 103 PHE A CA 1
ATOM 805 C C . PHE A 1 103 ? 21.693 -0.849 -5.337 1.00 75.88 103 PHE A C 1
ATOM 807 O O . PHE A 1 103 ? 22.737 -0.232 -5.545 1.00 75.88 103 PHE A O 1
ATOM 814 N N . ILE A 1 104 ? 21.499 -1.566 -4.225 1.00 76.81 104 ILE A N 1
ATOM 815 C CA . ILE A 1 104 ? 22.463 -1.606 -3.108 1.00 76.81 104 ILE A CA 1
ATOM 816 C C . ILE A 1 104 ? 22.960 -3.022 -2.794 1.00 76.81 104 ILE A C 1
ATOM 818 O O . ILE A 1 104 ? 24.107 -3.161 -2.368 1.00 76.81 104 ILE A O 1
ATOM 822 N N . LEU A 1 105 ? 22.124 -4.046 -2.981 1.00 59.34 105 LEU A N 1
ATOM 823 C CA . LEU A 1 105 ? 22.478 -5.462 -2.803 1.00 59.34 105 LEU A CA 1
ATOM 824 C C . LEU A 1 105 ? 22.833 -6.109 -4.146 1.00 59.34 105 LEU A C 1
ATOM 826 O O . LEU A 1 105 ? 23.686 -7.023 -4.122 1.00 59.34 105 LEU A O 1
#

pLDDT: mean 80.76, std 11.77, range [35.41, 93.0]